Protein AF-A0A1C5WGT0-F1 (afdb_monomer_lite)

Secondary structure (DSSP, 8-state):
----SS-HHHHHHHHHHHHH-------PPTTHHHHHHHTT-S-HHHHHHHHHHHHHHHHHHH--

Structure (mmCIF, N/CA/C/O backbone):
data_AF-A0A1C5WGT0-F1
#
_entry.id   AF-A0A1C5WGT0-F1
#
loop_
_atom_site.group_PDB
_atom_site.id
_atom_site.type_symbol
_atom_site.label_atom_id
_atom_site.label_alt_id
_atom_site.label_comp_id
_atom_site.label_asym_id
_atom_site.label_entity_id
_atom_site.label_seq_id
_atom_site.pdbx_PDB_ins_code
_atom_site.Cartn_x
_atom_site.Cartn_y
_atom_site.Cartn_z
_atom_site.occupancy
_atom_site.B_iso_or_equiv
_atom_site.auth_seq_id
_atom_site.auth_comp_id
_atom_site.auth_asym_id
_atom_site.auth_atom_id
_atom_site.pdbx_PDB_model_num
ATOM 1 N N . MET A 1 1 ? 25.606 0.982 -31.559 1.00 48.22 1 MET A N 1
ATOM 2 C CA . MET A 1 1 ? 24.295 0.736 -30.927 1.00 48.22 1 MET A CA 1
ATOM 3 C C . MET A 1 1 ? 24.588 0.218 -29.541 1.00 48.22 1 MET A C 1
ATOM 5 O O . MET A 1 1 ? 25.272 -0.788 -29.434 1.00 48.22 1 MET A O 1
ATOM 9 N N . GLU A 1 2 ? 24.217 0.969 -28.511 1.00 54.69 2 GLU A N 1
ATOM 10 C CA . GLU A 1 2 ? 24.464 0.583 -27.121 1.00 54.69 2 GLU A CA 1
ATOM 11 C C . GLU A 1 2 ? 23.682 -0.709 -26.841 1.00 54.69 2 GLU A C 1
ATOM 13 O O . GLU A 1 2 ? 22.459 -0.739 -26.994 1.00 54.69 2 GLU A O 1
ATOM 18 N N . GLU A 1 3 ? 24.389 -1.800 -26.539 1.00 57.91 3 GLU A N 1
ATOM 19 C CA . GLU A 1 3 ? 23.766 -3.080 -26.208 1.00 57.91 3 GLU A CA 1
ATOM 20 C C . GLU A 1 3 ? 22.883 -2.888 -24.979 1.00 57.91 3 GLU A C 1
ATOM 22 O O . GLU A 1 3 ? 23.339 -2.628 -23.862 1.00 57.91 3 GLU A O 1
ATOM 27 N N . LEU A 1 4 ? 21.576 -2.977 -25.198 1.00 62.75 4 LEU A N 1
ATOM 28 C CA . LEU A 1 4 ? 20.603 -2.878 -24.131 1.00 62.75 4 LEU A CA 1
ATOM 29 C C . LEU A 1 4 ? 20.819 -4.067 -23.188 1.00 62.75 4 LEU A C 1
ATOM 31 O O . LEU A 1 4 ? 20.523 -5.205 -23.542 1.00 62.75 4 LEU A O 1
ATOM 35 N N . LYS A 1 5 ? 21.293 -3.781 -21.968 1.00 67.25 5 LYS A N 1
ATOM 36 C CA . LYS A 1 5 ? 21.622 -4.751 -20.898 1.00 67.25 5 LYS A CA 1
ATOM 37 C C . LYS A 1 5 ? 20.484 -5.709 -20.500 1.00 67.25 5 LYS A C 1
ATOM 39 O O . LYS A 1 5 ? 20.691 -6.594 -19.679 1.00 67.25 5 LYS A O 1
ATOM 44 N N . THR A 1 6 ? 19.278 -5.516 -21.027 1.00 71.31 6 THR A N 1
ATOM 45 C CA . THR A 1 6 ? 18.086 -6.319 -20.739 1.00 71.31 6 THR A CA 1
ATOM 46 C C . THR A 1 6 ? 17.617 -7.053 -21.984 1.00 71.31 6 THR A C 1
ATOM 48 O O . THR A 1 6 ? 17.463 -6.459 -23.054 1.00 71.31 6 THR A O 1
ATOM 51 N N . THR A 1 7 ? 17.345 -8.345 -21.827 1.00 82.00 7 THR A N 1
ATOM 52 C CA . THR A 1 7 ? 16.816 -9.199 -22.898 1.00 82.00 7 THR A CA 1
ATOM 53 C C . THR A 1 7 ? 15.423 -8.737 -23.338 1.00 82.00 7 THR A C 1
ATOM 55 O O . THR A 1 7 ? 14.679 -8.123 -22.567 1.00 82.00 7 THR A O 1
ATOM 58 N N . GLU A 1 8 ? 15.033 -9.044 -24.576 1.00 78.12 8 GLU A N 1
ATOM 59 C CA . GLU A 1 8 ? 13.694 -8.714 -25.090 1.00 78.12 8 GLU A CA 1
ATOM 60 C C . GLU A 1 8 ? 12.575 -9.324 -24.235 1.00 78.12 8 GLU A C 1
ATOM 62 O O . GLU A 1 8 ? 11.567 -8.668 -23.965 1.00 78.12 8 GLU A O 1
ATOM 67 N N . ALA A 1 9 ? 12.795 -10.539 -23.725 1.00 76.19 9 ALA A N 1
ATOM 68 C CA . ALA A 1 9 ? 11.878 -11.223 -22.820 1.00 76.19 9 ALA A CA 1
ATOM 69 C C . ALA A 1 9 ? 11.643 -10.432 -21.520 1.00 76.19 9 ALA A C 1
ATOM 71 O O . ALA A 1 9 ? 10.500 -10.273 -21.092 1.00 76.19 9 ALA A O 1
ATOM 72 N N . GLN A 1 10 ? 12.700 -9.870 -20.922 1.00 73.00 10 GLN A N 1
ATOM 73 C CA . GLN A 1 10 ? 12.585 -9.039 -19.718 1.00 73.00 10 GLN A CA 1
ATOM 74 C C . GLN A 1 10 ? 11.807 -7.748 -19.991 1.00 73.00 10 GLN A C 1
ATOM 76 O O . GLN A 1 10 ? 10.961 -7.360 -19.188 1.00 73.00 10 GLN A O 1
ATOM 81 N N . ARG A 1 11 ? 12.034 -7.097 -21.139 1.00 80.06 11 ARG A N 1
ATOM 82 C CA . ARG A 1 11 ? 11.304 -5.868 -21.501 1.00 80.06 11 ARG A CA 1
ATOM 83 C C . ARG A 1 11 ? 9.821 -6.132 -21.751 1.00 80.06 11 ARG A C 1
ATOM 85 O O . ARG A 1 11 ? 8.988 -5.324 -21.345 1.00 80.06 11 ARG A O 1
ATOM 92 N N . LYS A 1 12 ? 9.489 -7.259 -22.387 1.00 81.56 12 LYS A N 1
ATOM 93 C CA . LYS A 1 12 ? 8.100 -7.684 -22.596 1.00 81.56 12 LYS A CA 1
ATOM 94 C C . LYS A 1 12 ? 7.396 -7.951 -21.264 1.00 81.56 12 LYS A C 1
ATOM 96 O O . LYS A 1 12 ? 6.317 -7.413 -21.047 1.00 81.56 12 LYS A O 1
ATOM 101 N N . ALA A 1 13 ? 8.040 -8.678 -20.350 1.00 77.38 13 ALA A N 1
ATOM 102 C CA . ALA A 1 13 ? 7.486 -8.965 -19.027 1.00 77.38 13 ALA A CA 1
ATOM 103 C C . ALA A 1 1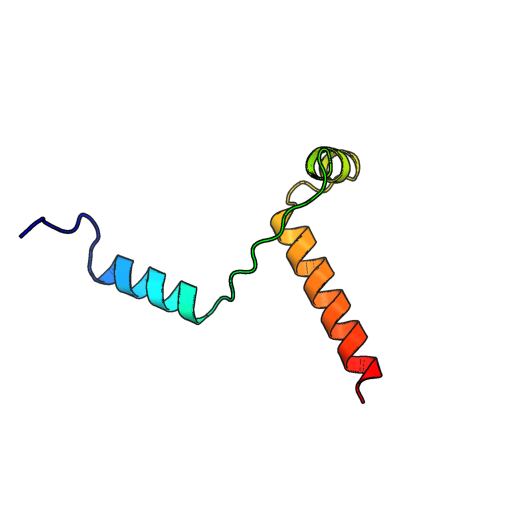3 ? 7.239 -7.692 -18.194 1.00 77.38 13 ALA A C 1
ATOM 105 O O . ALA A 1 13 ? 6.201 -7.572 -17.547 1.00 77.38 13 ALA A O 1
ATOM 106 N N . VAL A 1 14 ? 8.155 -6.716 -18.243 1.00 76.81 14 VAL A N 1
ATOM 107 C CA . VAL A 1 14 ? 7.969 -5.417 -17.569 1.00 76.81 14 VAL A CA 1
ATOM 108 C C . VAL A 1 14 ? 6.774 -4.665 -18.153 1.00 76.81 14 VAL A C 1
ATOM 110 O O . VAL A 1 14 ? 5.921 -4.216 -17.394 1.00 76.81 14 VAL A O 1
ATOM 113 N N . ARG A 1 15 ? 6.658 -4.588 -19.486 1.00 77.31 15 ARG A N 1
ATOM 114 C CA . ARG A 1 15 ? 5.524 -3.918 -20.145 1.00 77.31 15 ARG A CA 1
ATOM 115 C C . ARG A 1 15 ? 4.186 -4.587 -19.842 1.00 77.31 15 ARG A C 1
ATOM 117 O O . ARG A 1 15 ? 3.205 -3.900 -19.591 1.00 77.31 15 ARG A O 1
ATOM 124 N N . GLU A 1 16 ? 4.131 -5.916 -19.851 1.00 81.69 16 GLU A N 1
ATOM 125 C CA . GLU A 1 16 ? 2.915 -6.657 -19.491 1.00 81.69 16 GLU A CA 1
ATOM 126 C C .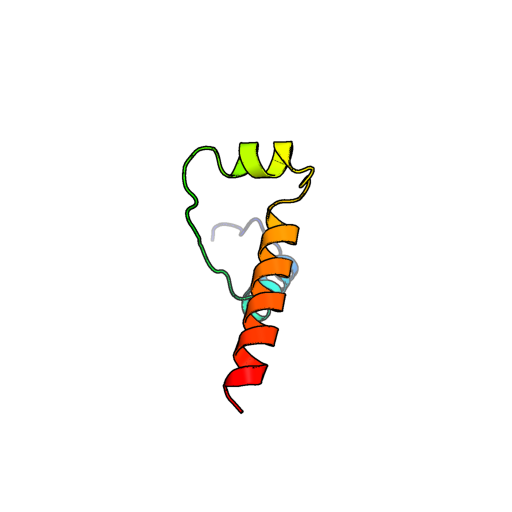 GLU A 1 16 ? 2.522 -6.433 -18.029 1.00 81.69 16 GLU A C 1
ATOM 128 O O . GLU A 1 16 ? 1.338 -6.308 -17.721 1.00 81.69 16 GLU A O 1
ATOM 133 N N . TYR A 1 17 ? 3.504 -6.343 -17.129 1.00 77.81 17 TYR A N 1
ATOM 134 C CA . TYR A 1 17 ? 3.260 -5.996 -15.735 1.00 77.81 17 TYR A CA 1
ATOM 135 C C . TYR A 1 17 ? 2.743 -4.559 -15.595 1.00 77.81 17 TYR A C 1
ATOM 137 O O . TYR A 1 17 ? 1.767 -4.342 -14.884 1.00 77.81 17 TYR A O 1
ATOM 145 N N . GLU A 1 18 ? 3.337 -3.586 -16.285 1.00 76.75 18 GLU A N 1
ATOM 146 C CA . GLU A 1 18 ? 2.876 -2.191 -16.263 1.00 76.75 18 GLU A CA 1
ATOM 147 C C . GLU A 1 18 ? 1.460 -2.043 -16.836 1.00 76.75 18 GLU A C 1
ATOM 149 O O . GLU A 1 18 ? 0.627 -1.391 -16.222 1.00 76.75 18 GLU A O 1
ATOM 154 N N . ASN A 1 19 ? 1.139 -2.725 -17.938 1.00 82.25 19 ASN A N 1
ATOM 155 C CA . ASN A 1 19 ? -0.196 -2.669 -18.547 1.00 82.25 19 ASN A CA 1
ATOM 156 C C . ASN A 1 19 ? -1.301 -3.288 -17.677 1.00 82.25 19 ASN A C 1
ATOM 158 O O . ASN A 1 19 ? -2.476 -2.991 -17.872 1.00 82.25 19 ASN A O 1
ATOM 162 N N . ARG A 1 20 ? -0.947 -4.191 -16.756 1.00 85.12 20 ARG A N 1
ATOM 163 C CA . ARG A 1 20 ? -1.901 -4.871 -15.866 1.00 85.12 20 ARG A CA 1
ATOM 164 C C . ARG A 1 20 ? -2.043 -4.202 -14.503 1.00 85.12 20 ARG A C 1
ATOM 166 O O . ARG A 1 20 ? -2.870 -4.653 -13.716 1.00 85.12 20 ARG A O 1
ATOM 173 N N . ASN A 1 21 ? -1.212 -3.208 -14.191 1.00 82.44 21 ASN A N 1
ATOM 174 C CA . ASN A 1 21 ? -1.156 -2.607 -12.866 1.00 82.44 21 ASN A CA 1
ATOM 175 C C . ASN A 1 21 ? -1.112 -1.083 -12.960 1.00 82.44 21 ASN A C 1
ATOM 177 O O . ASN A 1 21 ? -0.131 -0.513 -13.435 1.00 82.44 21 ASN A O 1
ATOM 181 N N . ASP A 1 22 ? -2.104 -0.419 -12.376 1.00 84.19 22 ASP A N 1
ATOM 182 C CA . ASP A 1 22 ? -2.060 1.027 -12.196 1.00 84.19 22 ASP A CA 1
ATOM 183 C C . ASP A 1 22 ? -1.077 1.410 -11.080 1.00 84.19 22 ASP A C 1
ATOM 185 O O . ASP A 1 22 ? -1.130 0.898 -9.955 1.00 84.19 22 ASP A O 1
ATOM 189 N N . ARG A 1 23 ? -0.158 2.338 -11.375 1.00 83.75 23 ARG A N 1
ATOM 190 C CA . ARG A 1 23 ? 0.758 2.904 -10.375 1.00 83.75 23 ARG A CA 1
ATOM 191 C C . ARG A 1 23 ? 0.209 4.229 -9.862 1.00 83.75 23 ARG A C 1
ATOM 193 O O . ARG A 1 23 ? 0.227 5.229 -10.571 1.00 83.75 23 ARG A O 1
ATOM 200 N N . ILE A 1 24 ? -0.175 4.249 -8.590 1.00 85.69 24 ILE A N 1
ATOM 201 C CA . ILE A 1 24 ? -0.599 5.460 -7.883 1.00 85.69 24 ILE A CA 1
ATOM 202 C C . ILE A 1 24 ? 0.496 5.848 -6.883 1.00 85.69 24 ILE A C 1
ATOM 204 O O . ILE A 1 24 ? 0.788 5.102 -5.947 1.00 85.69 24 ILE A O 1
ATOM 208 N N . ASN A 1 25 ? 1.122 7.010 -7.083 1.00 88.50 25 ASN A N 1
ATOM 209 C CA . ASN A 1 25 ? 2.120 7.549 -6.158 1.00 88.50 25 ASN A CA 1
ATOM 210 C C . ASN A 1 25 ? 1.422 8.367 -5.065 1.00 88.50 25 ASN A C 1
ATOM 212 O O . ASN A 1 25 ? 0.716 9.325 -5.369 1.00 88.50 25 ASN A O 1
ATOM 216 N N . VAL A 1 26 ? 1.654 8.022 -3.798 1.00 89.25 26 VAL A N 1
ATOM 217 C CA . VAL A 1 26 ? 1.077 8.719 -2.638 1.00 89.25 26 VAL A CA 1
ATOM 218 C C . VAL A 1 26 ? 2.167 9.126 -1.651 1.00 89.25 26 VAL A C 1
ATOM 220 O O . VAL A 1 26 ? 3.105 8.368 -1.395 1.00 89.25 26 VAL A O 1
ATOM 223 N N . ILE A 1 27 ? 2.040 10.327 -1.088 1.00 93.31 27 ILE A N 1
ATOM 224 C CA . ILE A 1 27 ? 2.931 10.840 -0.042 1.00 93.31 27 ILE A CA 1
ATOM 225 C C . ILE A 1 27 ? 2.168 10.812 1.278 1.00 93.31 27 ILE A C 1
ATOM 227 O O . ILE A 1 27 ? 1.093 11.393 1.396 1.00 93.31 27 ILE A O 1
ATOM 231 N N . PHE A 1 28 ? 2.741 10.147 2.277 1.00 94.06 28 PHE A N 1
ATOM 232 C CA . PHE A 1 28 ? 2.193 10.113 3.628 1.00 94.06 28 PHE A CA 1
ATOM 233 C C . PHE A 1 28 ? 2.911 11.112 4.543 1.00 94.06 28 PHE A C 1
ATOM 235 O O . PHE A 1 28 ? 4.099 11.376 4.339 1.00 94.06 28 PHE A O 1
ATOM 242 N N . PRO A 1 29 ? 2.241 11.612 5.597 1.00 97.06 29 PRO A N 1
ATOM 243 C CA . PRO A 1 29 ? 2.893 12.395 6.641 1.00 97.06 29 PRO A CA 1
ATOM 244 C C . PRO A 1 29 ? 4.089 11.662 7.265 1.00 97.06 29 PRO A C 1
ATOM 246 O O . PRO A 1 29 ? 4.105 10.425 7.361 1.00 97.06 29 PRO A O 1
ATOM 249 N N . ALA A 1 30 ? 5.071 12.425 7.748 1.00 96.81 30 ALA A N 1
ATOM 250 C CA . ALA A 1 30 ? 6.220 11.879 8.463 1.00 96.81 30 ALA A CA 1
ATOM 251 C C . ALA A 1 30 ? 5.774 11.025 9.670 1.00 96.81 30 ALA A C 1
ATOM 253 O O . ALA A 1 30 ? 4.796 11.338 10.346 1.00 96.81 30 ALA A O 1
ATOM 254 N N . GLY A 1 31 ? 6.466 9.909 9.918 1.00 96.69 31 GLY A N 1
ATOM 255 C CA . GLY A 1 31 ? 6.139 8.974 11.005 1.00 96.69 31 GLY A CA 1
ATOM 256 C C . GLY A 1 31 ? 4.997 7.990 10.710 1.00 96.69 31 GLY A C 1
ATOM 257 O O . GLY A 1 31 ? 4.718 7.116 11.531 1.00 96.69 31 GLY A O 1
ATOM 258 N N . THR A 1 32 ? 4.360 8.054 9.533 1.00 96.38 32 THR A N 1
ATOM 259 C CA . THR A 1 32 ? 3.304 7.094 9.149 1.00 96.38 32 THR A CA 1
ATOM 260 C C . THR A 1 32 ? 3.812 5.650 9.153 1.00 96.38 32 THR A C 1
ATOM 262 O O . THR A 1 32 ? 3.132 4.754 9.650 1.00 96.38 32 THR A O 1
ATOM 265 N N . ARG A 1 33 ? 5.040 5.417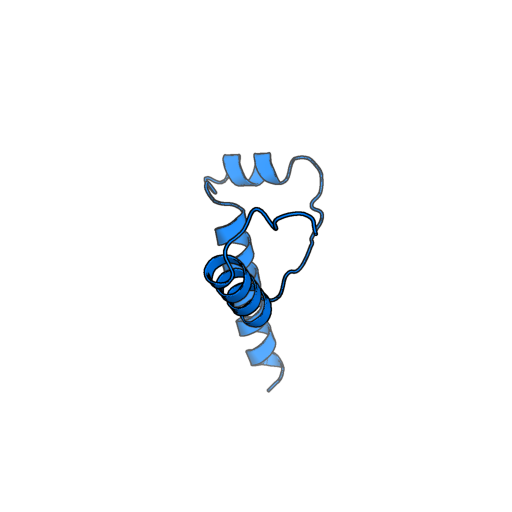 8.675 1.00 94.69 33 ARG A N 1
ATOM 266 C CA . ARG A 1 33 ? 5.664 4.086 8.686 1.00 94.69 33 ARG A CA 1
ATOM 267 C C . ARG A 1 33 ? 5.919 3.577 10.107 1.00 94.69 33 ARG A C 1
ATOM 269 O O . ARG A 1 33 ? 5.649 2.413 10.388 1.00 94.69 33 ARG A O 1
ATOM 276 N N . ASP A 1 34 ? 6.363 4.446 11.011 1.00 96.81 34 ASP A N 1
ATOM 277 C CA . ASP A 1 34 ? 6.573 4.082 12.416 1.00 96.81 34 ASP A CA 1
ATOM 278 C C . ASP A 1 34 ? 5.248 3.779 13.110 1.00 96.81 34 ASP A C 1
ATOM 280 O O . ASP A 1 34 ? 5.149 2.823 13.878 1.00 96.81 34 ASP A O 1
ATOM 284 N N . LYS A 1 35 ? 4.199 4.550 12.798 1.00 97.56 35 LYS A N 1
ATOM 285 C CA . LYS A 1 35 ? 2.840 4.279 13.274 1.00 97.56 35 LYS A CA 1
ATOM 286 C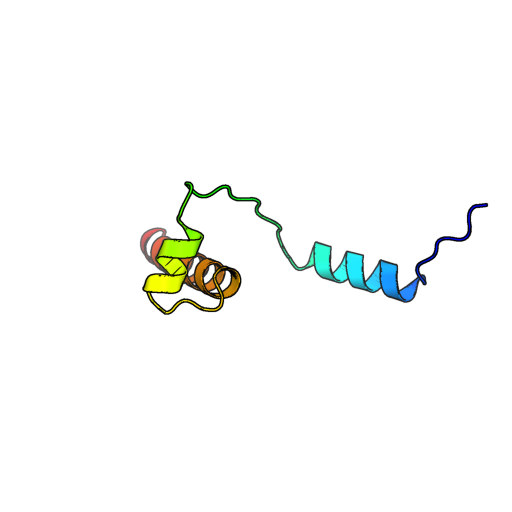 C . LYS A 1 35 ? 2.352 2.908 12.802 1.00 97.56 35 LYS A C 1
ATOM 288 O O . LYS A 1 35 ? 1.858 2.150 13.627 1.00 97.56 35 LYS A O 1
ATOM 293 N N . MET A 1 36 ? 2.534 2.572 11.523 1.00 96.75 36 MET A N 1
ATOM 294 C CA . MET A 1 36 ? 2.195 1.248 10.982 1.00 96.75 36 MET A CA 1
ATOM 295 C C . MET A 1 36 ? 2.948 0.133 11.717 1.00 96.75 36 MET A C 1
ATOM 297 O O . MET A 1 36 ? 2.327 -0.823 12.177 1.00 96.75 36 MET A O 1
ATOM 301 N N . LYS A 1 37 ? 4.258 0.299 11.928 1.00 96.56 37 LYS A N 1
ATOM 302 C CA . LYS A 1 37 ? 5.078 -0.671 12.665 1.00 96.56 37 LYS A CA 1
ATOM 303 C C . LYS A 1 37 ? 4.588 -0.878 14.102 1.00 96.56 37 LYS A C 1
ATOM 305 O O . LYS A 1 37 ? 4.474 -2.016 14.543 1.00 96.56 37 LYS A O 1
ATOM 310 N N . ARG A 1 38 ? 4.257 0.201 14.826 1.00 97.56 38 ARG A N 1
ATOM 311 C CA . ARG A 1 38 ? 3.703 0.117 16.195 1.00 97.56 38 ARG A CA 1
ATOM 312 C C . ARG A 1 38 ? 2.361 -0.615 16.259 1.00 97.56 38 ARG A C 1
ATOM 314 O O . ARG A 1 38 ? 2.040 -1.175 17.297 1.00 97.56 38 ARG A O 1
ATOM 321 N N . LEU A 1 39 ? 1.595 -0.605 15.170 1.00 97.00 39 LEU A N 1
ATOM 322 C CA . LEU A 1 39 ? 0.314 -1.306 15.048 1.00 97.00 39 LEU A CA 1
ATOM 323 C C . LEU A 1 39 ? 0.464 -2.758 14.560 1.00 97.00 39 LEU A C 1
ATOM 325 O O . LEU A 1 39 ? -0.537 -3.399 14.262 1.00 97.00 39 LEU A O 1
ATOM 329 N N . GLY A 1 40 ? 1.693 -3.278 14.451 1.00 96.62 40 GLY A N 1
ATOM 330 C CA . GLY A 1 40 ? 1.949 -4.642 13.978 1.00 96.62 40 GLY A CA 1
ATOM 331 C C . GLY A 1 40 ? 1.840 -4.811 12.459 1.00 96.62 40 GLY A C 1
ATOM 332 O O . GLY A 1 40 ? 1.821 -5.933 11.963 1.00 96.62 40 GLY A O 1
ATOM 333 N N . ILE A 1 41 ? 1.783 -3.716 11.695 1.00 96.88 41 ILE A N 1
ATOM 334 C CA . ILE A 1 41 ? 1.733 -3.777 10.231 1.00 96.88 41 ILE A CA 1
ATOM 335 C C . ILE A 1 41 ? 3.162 -3.909 9.701 1.00 96.88 41 ILE A C 1
ATOM 337 O O . ILE A 1 41 ? 3.888 -2.926 9.539 1.00 96.88 41 ILE A O 1
ATOM 341 N N . GLU A 1 42 ? 3.560 -5.144 9.406 1.00 92.50 42 GLU A N 1
ATOM 342 C CA . GLU A 1 42 ? 4.894 -5.460 8.879 1.00 92.50 42 GLU A CA 1
ATOM 343 C C . GLU A 1 42 ? 5.045 -5.125 7.391 1.00 92.50 42 GLU A C 1
ATOM 345 O O . GLU A 1 42 ? 6.138 -4.803 6.922 1.00 92.50 42 GLU A O 1
ATOM 350 N N . LYS A 1 43 ? 3.936 -5.170 6.638 1.00 94.69 43 LYS A N 1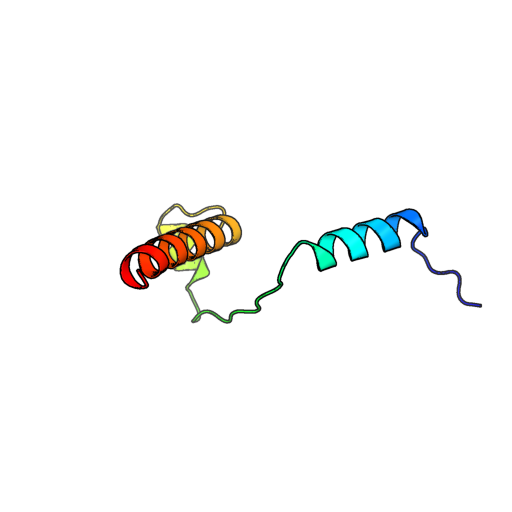
ATOM 351 C CA . LYS A 1 43 ? 3.899 -4.945 5.185 1.00 94.69 43 LYS A CA 1
ATOM 352 C C . LYS A 1 43 ? 2.992 -3.758 4.830 1.00 94.69 43 LYS A C 1
ATOM 354 O O . LYS A 1 43 ? 1.879 -3.972 4.349 1.00 94.69 43 LYS A O 1
ATOM 359 N N . PRO A 1 44 ? 3.464 -2.504 4.998 1.00 93.75 44 PRO A N 1
ATOM 360 C CA . PRO A 1 44 ? 2.704 -1.297 4.664 1.00 93.75 44 PRO A CA 1
ATOM 361 C C . PRO A 1 44 ? 2.056 -1.316 3.277 1.00 93.75 44 PRO A C 1
ATOM 363 O O . PRO A 1 44 ? 0.906 -0.928 3.131 1.00 93.75 44 PRO A O 1
ATOM 366 N N . GLY A 1 45 ? 2.778 -1.794 2.258 1.00 92.00 45 GLY A N 1
ATOM 367 C CA . GLY A 1 45 ? 2.272 -1.830 0.884 1.00 92.00 45 GLY A CA 1
ATOM 368 C C . GLY A 1 45 ? 1.080 -2.770 0.698 1.00 92.00 45 GLY A C 1
ATOM 369 O O . GLY A 1 45 ? 0.140 -2.411 -0.001 1.00 92.00 45 GLY A O 1
ATOM 370 N N . THR A 1 46 ? 1.095 -3.947 1.330 1.00 94.12 46 THR A N 1
ATOM 371 C CA . THR A 1 46 ? -0.048 -4.875 1.299 1.00 94.12 46 THR A CA 1
ATOM 372 C C . THR A 1 46 ? -1.232 -4.273 2.043 1.00 94.12 46 THR A C 1
ATOM 374 O O . THR A 1 46 ? -2.318 -4.195 1.482 1.00 94.12 46 THR A O 1
ATOM 377 N N . PHE A 1 47 ? -0.988 -3.742 3.243 1.00 95.81 47 PHE A N 1
ATOM 378 C CA . PHE A 1 47 ? -2.019 -3.088 4.045 1.00 95.81 47 PHE A CA 1
ATOM 379 C C . PHE A 1 47 ? -2.716 -1.948 3.288 1.00 95.81 47 PHE A C 1
ATOM 381 O O . PHE A 1 47 ? -3.939 -1.886 3.255 1.00 95.81 47 PHE A O 1
ATOM 388 N N . ILE A 1 48 ? -1.957 -1.067 2.626 1.00 94.94 48 ILE A N 1
ATOM 389 C CA . ILE A 1 48 ? -2.534 0.042 1.851 1.00 94.94 48 ILE A CA 1
ATOM 390 C C . ILE A 1 48 ? -3.427 -0.485 0.721 1.00 94.94 48 ILE A C 1
ATOM 392 O O . ILE A 1 48 ? -4.519 0.040 0.530 1.00 94.94 48 ILE A O 1
ATOM 396 N N . LYS A 1 49 ? -2.993 -1.523 -0.009 1.00 93.19 49 LYS A N 1
ATOM 397 C CA . LYS A 1 49 ? -3.791 -2.120 -1.093 1.00 93.19 49 LYS A CA 1
ATOM 398 C C . LYS A 1 49 ? -5.115 -2.682 -0.578 1.00 93.19 49 LYS A C 1
ATOM 400 O O . LYS A 1 49 ? -6.146 -2.433 -1.190 1.00 93.19 49 LYS A O 1
ATOM 405 N N . GLU A 1 50 ? -5.081 -3.400 0.541 1.00 95.19 50 GLU A N 1
ATOM 406 C CA . GLU A 1 50 ? -6.273 -3.989 1.161 1.00 95.19 50 GLU A CA 1
ATOM 407 C C . GLU A 1 50 ? -7.252 -2.915 1.642 1.00 95.19 50 GLU A C 1
ATOM 409 O O . GLU A 1 50 ? -8.446 -3.006 1.368 1.00 95.19 50 GLU A O 1
ATOM 414 N N . VAL A 1 51 ? -6.747 -1.865 2.299 1.00 96.00 51 VAL A N 1
ATOM 415 C CA . VAL A 1 51 ? -7.576 -0.745 2.767 1.00 96.00 51 VAL A CA 1
ATOM 416 C C . VAL A 1 51 ? -8.227 -0.011 1.597 1.00 96.00 51 VAL A C 1
ATOM 418 O O . VAL A 1 51 ? -9.417 0.286 1.656 1.00 96.00 51 VAL A O 1
ATOM 421 N N . VAL A 1 52 ? -7.472 0.269 0.530 1.00 95.38 52 VAL A N 1
ATOM 422 C CA . VAL A 1 52 ? -8.010 0.941 -0.661 1.00 95.38 52 VAL A CA 1
ATOM 423 C C . VAL A 1 52 ? -9.069 0.074 -1.344 1.00 95.38 52 VAL A C 1
ATOM 425 O O . VAL A 1 52 ? -10.139 0.586 -1.653 1.00 95.38 52 VAL A O 1
ATOM 428 N N . ALA A 1 53 ? -8.815 -1.224 -1.535 1.00 94.25 53 ALA A N 1
ATOM 429 C CA . ALA A 1 53 ? -9.787 -2.136 -2.140 1.00 94.25 53 ALA A CA 1
ATOM 430 C C . ALA A 1 53 ? -11.089 -2.209 -1.324 1.00 94.25 53 ALA A C 1
ATOM 432 O O . ALA A 1 53 ? -12.170 -2.023 -1.874 1.00 94.25 53 ALA A O 1
ATOM 433 N N . ALA A 1 54 ? -10.986 -2.380 -0.002 1.00 96.31 54 ALA A N 1
ATOM 434 C CA . ALA A 1 54 ? -12.153 -2.440 0.877 1.00 96.31 54 ALA A CA 1
ATOM 435 C C . ALA A 1 54 ? -12.966 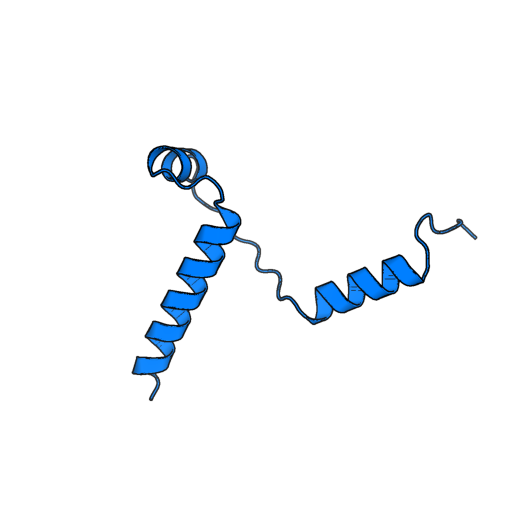-1.132 0.882 1.00 96.31 54 ALA A C 1
ATOM 437 O O . ALA A 1 54 ? -14.194 -1.163 0.982 1.00 96.31 54 ALA A O 1
ATOM 438 N N . GLU A 1 55 ? -12.295 0.019 0.784 1.00 96.44 55 GLU A N 1
ATOM 439 C CA . GLU A 1 55 ? -12.960 1.318 0.690 1.00 96.44 55 GLU A CA 1
ATOM 440 C C . GLU A 1 55 ? -13.697 1.480 -0.644 1.00 96.44 55 GLU A C 1
ATOM 442 O O . GLU A 1 55 ? -14.851 1.906 -0.645 1.00 96.44 55 GLU A O 1
ATOM 447 N N . LEU A 1 56 ? -13.078 1.086 -1.762 1.00 95.19 56 LEU A N 1
ATOM 448 C CA . LEU A 1 56 ? -13.719 1.108 -3.080 1.00 95.19 56 LEU A CA 1
ATOM 449 C C . LEU A 1 56 ? -14.952 0.195 -3.115 1.00 95.19 56 LEU A C 1
ATOM 451 O O . LEU A 1 56 ? -16.034 0.665 -3.463 1.00 95.19 56 LEU A O 1
ATOM 455 N N . ASP A 1 57 ? -14.832 -1.046 -2.633 1.00 95.19 57 ASP A N 1
ATOM 456 C CA . ASP A 1 57 ? -15.957 -1.988 -2.519 1.00 95.19 57 ASP A CA 1
ATOM 457 C C . ASP A 1 57 ? -17.100 -1.418 -1.665 1.00 95.19 57 ASP A C 1
ATOM 459 O O . ASP A 1 57 ? -18.284 -1.678 -1.904 1.00 95.19 57 ASP A O 1
ATOM 463 N N . ARG A 1 58 ? -16.764 -0.649 -0.621 1.00 95.56 58 ARG A N 1
ATOM 464 C CA . ARG A 1 58 ? -17.755 0.037 0.212 1.00 95.56 58 ARG A CA 1
ATOM 465 C C . ARG A 1 58 ? -18.438 1.158 -0.563 1.00 95.56 58 ARG A C 1
ATOM 467 O O . ARG A 1 58 ? -19.660 1.247 -0.498 1.00 95.56 58 ARG A O 1
ATOM 474 N N . MET A 1 59 ? -17.685 1.998 -1.270 1.00 94.94 59 MET A N 1
ATOM 475 C CA . MET A 1 59 ? -18.229 3.110 -2.055 1.00 94.94 59 MET A CA 1
ATOM 476 C C . MET A 1 59 ? -19.135 2.615 -3.188 1.00 94.94 59 MET A C 1
ATOM 478 O O . MET A 1 59 ? -20.218 3.165 -3.375 1.00 94.94 59 MET A O 1
ATOM 482 N N . GLU A 1 60 ? -18.760 1.535 -3.877 1.00 93.94 60 GLU A N 1
ATOM 483 C CA . GLU A 1 60 ? -19.571 0.931 -4.943 1.00 93.94 60 GLU A CA 1
ATOM 484 C C . GLU A 1 60 ? -20.966 0.503 -4.467 1.00 93.94 60 GLU A C 1
ATOM 486 O O . GLU A 1 60 ? -21.937 0.604 -5.219 1.00 93.94 60 GLU A O 1
ATOM 491 N N . LYS A 1 61 ? -21.107 0.083 -3.202 1.00 90.38 61 LYS A N 1
ATOM 492 C CA . LYS A 1 61 ? -22.413 -0.281 -2.624 1.00 90.38 61 LYS A CA 1
ATOM 493 C C . LYS A 1 61 ? -23.376 0.900 -2.509 1.00 90.38 61 LYS A C 1
ATOM 495 O O . LYS A 1 61 ? -24.579 0.669 -2.512 1.00 90.38 61 LYS A O 1
ATOM 500 N N . TYR A 1 62 ? -22.864 2.124 -2.393 1.00 83.56 62 TYR A N 1
ATOM 501 C CA . TYR A 1 62 ? -23.664 3.347 -2.248 1.00 83.56 62 TYR A CA 1
ATOM 502 C C . TYR A 1 62 ? -23.869 4.104 -3.568 1.00 83.56 62 TYR A C 1
ATOM 504 O O . TYR A 1 62 ? -24.589 5.096 -3.589 1.00 83.56 62 TYR A O 1
ATOM 512 N N . ILE A 1 63 ? -23.224 3.662 -4.651 1.00 81.19 63 ILE A N 1
ATOM 513 C CA . ILE A 1 63 ? -23.360 4.246 -5.996 1.00 81.19 63 ILE A CA 1
ATOM 514 C C . ILE A 1 63 ? -24.478 3.542 -6.806 1.00 81.19 63 ILE A C 1
ATOM 516 O O . ILE A 1 63 ? -24.834 4.000 -7.889 1.00 81.19 63 ILE A O 1
ATOM 520 N N . LYS A 1 64 ? -25.066 2.462 -6.272 1.00 53.75 64 LYS A N 1
ATOM 521 C CA . LYS A 1 64 ? -26.290 1.829 -6.797 1.00 53.75 64 LYS A CA 1
ATOM 522 C C . LYS A 1 64 ? -27.551 2.533 -6.317 1.00 53.75 64 LYS A C 1
ATOM 524 O O . LYS A 1 64 ? -28.492 2.602 -7.136 1.00 53.75 64 LYS A O 1
#

pLDDT: mean 86.48, std 12.07, range [48.22, 97.56]

Radius of gyration: 18.1 Å; chains: 1; bounding box: 51×24×47 Å

Sequence (64 aa):
MEELKTTEAQRKAVREYENRNDRINVIFPAGTRDKMKRLGIEKPGTFIKEVVAAELDRMEKYIK

Foldseek 3Di:
DPPDPDDPVRVVVVVVVPVVDDDDDDDDDPCPVVVCVVVVNPDPPVVVVVVVVVVVVVVVVVVD